Protein AF-A0A7Y2MTL2-F1 (afdb_monomer_lite)

Sequence (66 aa):
IAPDLSPGVAYGALINGGFIDVANPDASELLEWMRGNRRFDMPLDGPNQEWNATVLAWIKQGALNN

Secondary structure (DSSP, 8-state):
-----STTTHHHHHHHTT---SSSGGG-HHHHHHTT-SSS-SSTT---HHHHHHHHHHHHTT----

Radius of gyration: 11.4 Å; chains: 1; bounding box: 29×24×24 Å

Structure (mmCIF, N/CA/C/O backbone):
data_AF-A0A7Y2MTL2-F1
#
_entry.id   AF-A0A7Y2MTL2-F1
#
loop_
_atom_site.group_PDB
_atom_site.id
_atom_site.type_symbol
_atom_site.label_atom_id
_atom_site.label_alt_id
_atom_site.label_comp_id
_atom_site.label_asym_id
_atom_site.label_entity_id
_atom_site.label_seq_id
_atom_site.pdbx_PDB_ins_code
_atom_site.Cartn_x
_atom_site.Cartn_y
_atom_site.Cartn_z
_atom_site.occupancy
_atom_site.B_iso_or_equiv
_atom_site.auth_seq_id
_atom_site.auth_comp_id
_atom_site.auth_asym_id
_atom_site.auth_atom_id
_atom_site.pdbx_PDB_model_num
ATOM 1 N N . ILE A 1 1 ? 2.779 -11.614 -9.232 1.00 70.88 1 ILE A N 1
ATOM 2 C CA . ILE A 1 1 ? 1.543 -11.355 -10.008 1.00 70.88 1 ILE A CA 1
ATOM 3 C C . ILE A 1 1 ? 1.090 -9.953 -9.646 1.00 70.88 1 ILE A C 1
ATOM 5 O O . ILE A 1 1 ? 1.138 -9.633 -8.466 1.00 70.88 1 ILE A O 1
ATOM 9 N N . ALA A 1 2 ? 0.758 -9.115 -10.627 1.00 81.12 2 ALA A N 1
ATOM 10 C CA . ALA A 1 2 ? 0.217 -7.786 -10.352 1.00 81.12 2 ALA A CA 1
ATOM 11 C C . ALA A 1 2 ? -1.285 -7.897 -10.019 1.00 81.12 2 ALA A C 1
ATOM 13 O O . ALA A 1 2 ? -1.957 -8.726 -10.640 1.00 81.12 2 ALA A O 1
ATOM 14 N N . PRO A 1 3 ? -1.808 -7.115 -9.058 1.00 85.12 3 PRO A N 1
ATOM 15 C CA . PRO A 1 3 ? -3.237 -7.087 -8.765 1.00 85.12 3 PRO A CA 1
ATOM 16 C C . PRO A 1 3 ? -4.026 -6.479 -9.932 1.00 85.12 3 PRO A C 1
ATOM 18 O O . PRO A 1 3 ? -3.541 -5.585 -10.627 1.00 85.12 3 PRO A O 1
ATOM 21 N N . ASP A 1 4 ? -5.257 -6.948 -10.125 1.00 88.88 4 ASP A N 1
ATOM 22 C CA . ASP A 1 4 ? -6.205 -6.326 -11.048 1.00 88.88 4 ASP A CA 1
ATOM 23 C C . ASP A 1 4 ? -6.776 -5.054 -10.408 1.00 88.88 4 ASP A C 1
ATOM 25 O O . ASP A 1 4 ? -7.481 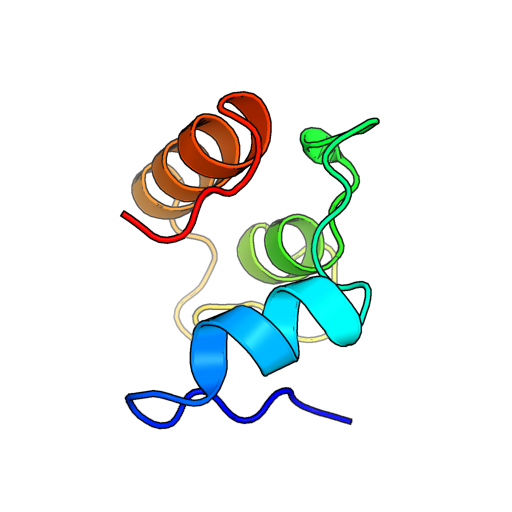-5.117 -9.402 1.00 88.88 4 ASP A O 1
ATOM 29 N N . LEU A 1 5 ? -6.439 -3.899 -10.982 1.00 88.38 5 LEU A N 1
ATOM 30 C CA . LEU A 1 5 ? -6.867 -2.580 -10.509 1.00 88.38 5 LEU A CA 1
ATOM 31 C C . LEU A 1 5 ? -8.072 -2.032 -11.289 1.00 88.38 5 LEU A C 1
ATOM 33 O O . LEU A 1 5 ? -8.363 -0.837 -11.222 1.00 88.38 5 LEU A O 1
ATOM 37 N N . SER A 1 6 ? -8.772 -2.881 -12.044 1.00 91.25 6 SER A N 1
ATOM 38 C CA . SER A 1 6 ? -9.993 -2.487 -12.741 1.00 91.25 6 SER A CA 1
ATOM 39 C C . SER A 1 6 ? -11.098 -2.051 -11.760 1.00 91.25 6 SER A C 1
ATOM 41 O O . SER A 1 6 ? -11.187 -2.562 -10.630 1.00 91.25 6 SER A O 1
ATOM 43 N N . PRO A 1 7 ? -11.955 -1.085 -12.158 1.00 88.88 7 PRO A N 1
ATOM 44 C CA . PRO A 1 7 ? -13.055 -0.624 -11.318 1.00 88.88 7 PRO A CA 1
ATOM 45 C C . PRO A 1 7 ? -13.938 -1.791 -10.857 1.00 88.88 7 PRO A C 1
ATOM 47 O O . PRO A 1 7 ? -14.374 -2.606 -11.664 1.00 88.88 7 PRO A O 1
ATOM 50 N N . GLY A 1 8 ? -14.208 -1.870 -9.553 1.00 86.81 8 GLY A N 1
ATOM 51 C CA . GLY A 1 8 ? -15.024 -2.931 -8.947 1.00 86.81 8 GLY A CA 1
ATOM 52 C C . GLY A 1 8 ? -14.257 -4.181 -8.497 1.00 86.81 8 GLY A C 1
ATOM 53 O O . GLY A 1 8 ? -14.786 -4.929 -7.679 1.00 86.81 8 GLY A O 1
ATOM 54 N N . VAL A 1 9 ? -13.011 -4.387 -8.945 1.00 91.38 9 VAL A N 1
ATOM 55 C CA . VAL A 1 9 ? -12.166 -5.535 -8.543 1.00 91.38 9 VAL A CA 1
ATOM 56 C C . VAL A 1 9 ? -10.985 -5.102 -7.669 1.00 91.38 9 VAL A C 1
ATOM 58 O O . VAL A 1 9 ? -10.577 -5.846 -6.775 1.00 91.38 9 VAL A O 1
ATOM 61 N N . ALA A 1 10 ? -10.497 -3.871 -7.858 1.00 89.00 10 ALA A N 1
ATOM 62 C CA . ALA A 1 10 ? -9.295 -3.335 -7.213 1.00 89.00 10 ALA A CA 1
ATOM 63 C C . ALA A 1 10 ? -9.233 -3.550 -5.691 1.00 89.00 10 ALA A C 1
ATOM 65 O O . ALA A 1 10 ? -8.220 -4.019 -5.176 1.00 89.00 10 ALA A O 1
ATOM 66 N N . TYR A 1 11 ? -10.322 -3.263 -4.968 1.00 90.06 11 TYR A N 1
ATOM 67 C CA . TYR A 1 11 ? -10.362 -3.439 -3.513 1.00 90.06 11 TYR A CA 1
ATOM 68 C C . TYR A 1 11 ? -10.098 -4.895 -3.106 1.00 90.06 11 TYR A C 1
ATOM 70 O O . TYR A 1 11 ? -9.213 -5.180 -2.300 1.00 90.06 11 TYR A O 1
ATOM 78 N N . GLY A 1 12 ? -10.833 -5.831 -3.715 1.00 90.56 12 GLY A N 1
ATOM 79 C CA . GLY A 1 12 ? -10.677 -7.258 -3.449 1.00 90.56 12 GLY A CA 1
ATOM 80 C C . GLY A 1 12 ? -9.304 -7.776 -3.869 1.00 90.56 12 GLY A C 1
ATOM 81 O O . GLY A 1 12 ? -8.719 -8.577 -3.148 1.00 90.56 12 GLY A O 1
ATOM 82 N N . ALA A 1 13 ? -8.761 -7.295 -4.990 1.00 91.75 13 ALA A N 1
ATOM 83 C CA . ALA A 1 13 ? -7.430 -7.673 -5.455 1.00 91.75 13 ALA A CA 1
ATOM 84 C C . ALA A 1 13 ? -6.320 -7.230 -4.487 1.00 91.75 13 ALA A C 1
ATOM 86 O O . ALA A 1 13 ? -5.372 -7.981 -4.266 1.00 91.75 13 ALA A O 1
ATOM 87 N N . LEU A 1 14 ? -6.443 -6.045 -3.882 1.00 90.12 14 LEU A N 1
ATOM 88 C CA . LEU A 1 14 ? -5.467 -5.520 -2.923 1.00 90.12 14 LEU A CA 1
ATOM 89 C C . LEU A 1 14 ? -5.558 -6.218 -1.561 1.00 90.12 14 LEU A C 1
ATOM 91 O O . LEU A 1 14 ? -4.539 -6.645 -1.017 1.00 90.12 14 LEU A O 1
ATOM 95 N N . ILE A 1 15 ? -6.774 -6.363 -1.030 1.00 90.56 15 ILE A N 1
ATOM 96 C CA . ILE A 1 15 ? -7.010 -6.925 0.305 1.00 90.56 15 ILE A CA 1
ATOM 97 C C . ILE A 1 15 ? -6.806 -8.441 0.306 1.00 90.56 15 ILE A C 1
ATOM 99 O O . ILE A 1 15 ? -6.018 -8.957 1.095 1.00 90.56 15 ILE A O 1
ATOM 103 N N . ASN A 1 16 ? -7.443 -9.166 -0.619 1.00 89.19 16 ASN A N 1
ATOM 104 C CA . ASN A 1 16 ? -7.310 -10.627 -0.686 1.00 89.19 16 ASN A CA 1
ATOM 105 C C . ASN A 1 16 ? -5.965 -11.060 -1.279 1.00 89.19 16 ASN A C 1
ATOM 107 O O . ASN A 1 16 ? -5.532 -12.188 -1.059 1.00 89.19 16 ASN A O 1
ATOM 111 N N . GLY A 1 17 ? -5.302 -10.177 -2.032 1.00 86.94 17 GLY A N 1
ATOM 112 C CA . GLY A 1 17 ? -3.968 -10.421 -2.574 1.00 86.94 17 GLY A CA 1
ATOM 113 C C . GLY A 1 17 ? -2.844 -10.312 -1.542 1.00 86.94 17 GLY A C 1
ATOM 114 O O . GLY A 1 17 ? -1.706 -10.621 -1.879 1.00 86.94 17 GLY A O 1
ATOM 115 N N . GLY A 1 18 ? -3.138 -9.889 -0.304 1.00 88.75 18 GLY A N 1
ATOM 116 C CA . GLY A 1 18 ? -2.136 -9.747 0.757 1.00 88.75 18 GLY A CA 1
ATOM 117 C C . GLY A 1 18 ? -1.215 -8.535 0.588 1.00 88.75 18 GLY A C 1
ATOM 118 O O . GLY A 1 18 ? -0.162 -8.476 1.214 1.00 88.75 18 GLY A O 1
ATOM 119 N N . PHE A 1 19 ? -1.598 -7.559 -0.243 1.00 90.75 19 PHE A N 1
ATOM 120 C CA . PHE A 1 19 ? -0.796 -6.353 -0.480 1.00 90.75 19 PHE A CA 1
ATOM 121 C C . PHE A 1 19 ? -0.927 -5.313 0.639 1.00 90.75 19 PHE A C 1
ATOM 123 O O . PHE A 1 19 ? -0.122 -4.380 0.717 1.00 90.75 19 PHE A O 1
ATOM 130 N N . ILE A 1 20 ? -1.950 -5.467 1.481 1.00 93.31 20 ILE A N 1
ATOM 131 C CA . ILE A 1 20 ? -2.294 -4.574 2.581 1.00 93.31 20 ILE A CA 1
ATOM 132 C C . ILE A 1 20 ? -2.189 -5.346 3.893 1.00 93.31 20 ILE A C 1
ATOM 134 O O . ILE A 1 20 ? -2.852 -6.366 4.070 1.00 93.31 20 ILE A O 1
ATOM 138 N N . ASP A 1 21 ? -1.398 -4.823 4.823 1.00 92.69 21 ASP A N 1
ATOM 139 C CA . ASP A 1 21 ? -1.330 -5.297 6.201 1.00 92.69 21 ASP A CA 1
ATOM 140 C C . ASP A 1 21 ? -1.905 -4.211 7.119 1.00 92.69 21 ASP A C 1
ATOM 142 O O . ASP A 1 21 ? -1.269 -3.199 7.400 1.00 92.69 21 ASP A O 1
ATOM 146 N N . VAL A 1 22 ? -3.139 -4.412 7.583 1.00 90.88 22 VAL A N 1
ATOM 147 C CA . VAL A 1 22 ? -3.801 -3.499 8.531 1.00 90.88 22 VAL A CA 1
ATOM 148 C C . VAL A 1 22 ? -3.240 -3.599 9.952 1.00 90.88 22 VAL A C 1
ATOM 150 O O . VAL A 1 22 ? -3.389 -2.652 10.723 1.00 90.88 22 VAL A O 1
ATOM 153 N N . ALA A 1 23 ? -2.589 -4.710 10.313 1.00 91.31 23 ALA A N 1
ATOM 154 C CA . ALA A 1 23 ? -1.931 -4.858 11.609 1.00 91.31 23 ALA A CA 1
ATOM 155 C C . ALA A 1 23 ? -0.579 -4.129 11.627 1.00 91.31 23 ALA A C 1
ATOM 157 O O . ALA A 1 23 ? -0.226 -3.519 12.636 1.00 91.31 23 ALA A O 1
ATOM 158 N N . ASN A 1 24 ? 0.132 -4.124 10.495 1.00 92.38 24 ASN A N 1
ATOM 159 C CA . ASN A 1 24 ? 1.365 -3.364 10.288 1.00 92.38 24 ASN A CA 1
ATOM 160 C C . ASN A 1 24 ? 1.275 -2.493 9.021 1.00 92.38 24 ASN A C 1
ATOM 162 O O . ASN A 1 24 ? 1.905 -2.812 8.009 1.00 92.38 24 ASN A O 1
ATOM 166 N N . PRO A 1 25 ? 0.555 -1.352 9.067 1.00 89.88 25 PRO A N 1
ATOM 167 C CA . PRO A 1 25 ? 0.331 -0.497 7.900 1.00 89.88 25 PRO A CA 1
ATOM 168 C C . PRO A 1 25 ? 1.613 -0.135 7.159 1.00 89.88 25 PRO A C 1
ATOM 170 O O . PRO A 1 25 ? 1.684 -0.267 5.943 1.00 89.88 25 PRO A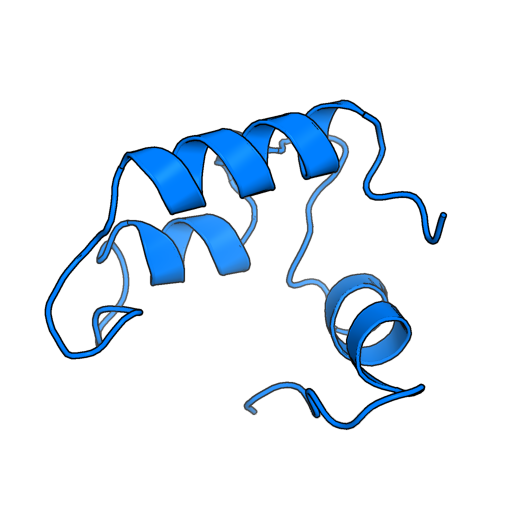 O 1
ATOM 173 N N . ASP A 1 26 ? 2.655 0.240 7.899 1.00 88.25 26 ASP A N 1
ATOM 174 C CA . ASP A 1 26 ? 3.946 0.634 7.343 1.00 88.25 26 ASP A CA 1
ATOM 175 C C . ASP A 1 26 ? 4.705 -0.493 6.630 1.00 88.25 26 ASP A C 1
ATOM 177 O O . ASP A 1 26 ? 5.561 -0.175 5.810 1.00 88.25 26 ASP A O 1
ATOM 181 N N . ALA A 1 27 ? 4.389 -1.762 6.911 1.00 89.69 27 ALA A N 1
ATOM 182 C CA . ALA A 1 27 ? 4.984 -2.942 6.278 1.00 89.69 27 ALA A CA 1
ATOM 183 C C . ALA A 1 27 ? 4.127 -3.507 5.129 1.00 89.69 27 ALA A C 1
ATOM 185 O O . ALA A 1 27 ? 4.463 -4.549 4.563 1.00 89.69 27 ALA A O 1
ATOM 186 N N . SER A 1 28 ? 3.021 -2.837 4.777 1.00 91.88 28 SER A N 1
ATOM 187 C CA . SER A 1 28 ? 2.177 -3.236 3.649 1.00 91.88 28 SER A CA 1
ATOM 188 C C . SER A 1 28 ? 2.993 -3.270 2.362 1.00 91.88 28 SER A C 1
ATOM 190 O O . SER A 1 28 ? 3.666 -2.296 2.017 1.00 91.88 28 SER A O 1
ATOM 192 N N . GLU A 1 29 ? 2.888 -4.363 1.608 1.00 91.19 29 GLU A N 1
ATOM 193 C CA . GLU A 1 29 ? 3.647 -4.528 0.370 1.00 91.19 29 GLU A CA 1
ATOM 194 C C . GLU A 1 29 ? 3.378 -3.385 -0.617 1.00 91.19 29 GLU A C 1
ATOM 196 O O . GLU A 1 29 ? 4.323 -2.883 -1.224 1.00 91.19 29 GLU A O 1
ATOM 201 N N . LEU A 1 30 ? 2.129 -2.915 -0.720 1.00 89.88 30 LEU A N 1
ATOM 202 C CA . LEU A 1 30 ? 1.784 -1.757 -1.548 1.00 89.88 30 LEU A CA 1
ATOM 203 C C . LEU A 1 30 ? 2.637 -0.526 -1.204 1.00 89.88 30 LEU A C 1
ATOM 205 O O . LEU A 1 30 ? 3.151 0.132 -2.104 1.00 89.88 30 LEU A O 1
ATOM 209 N N . LEU A 1 31 ? 2.828 -0.225 0.082 1.00 90.75 31 LEU A N 1
ATOM 210 C CA . LEU A 1 31 ? 3.625 0.926 0.506 1.00 90.75 31 LEU A CA 1
ATOM 211 C C . LEU A 1 31 ? 5.113 0.739 0.223 1.00 90.75 31 LEU A C 1
ATOM 213 O O . LEU A 1 31 ? 5.779 1.708 -0.122 1.00 90.75 31 LEU A O 1
ATOM 217 N N . GLU A 1 32 ? 5.631 -0.484 0.310 1.00 90.00 32 GLU A N 1
ATOM 218 C CA . GLU A 1 32 ? 7.013 -0.783 -0.077 1.00 90.00 32 GLU A CA 1
ATOM 219 C C . GLU A 1 32 ? 7.249 -0.533 -1.575 1.00 90.00 32 GLU A C 1
ATOM 221 O O . GLU A 1 32 ? 8.277 0.033 -1.951 1.00 90.00 32 GLU A O 1
ATOM 226 N N . TRP A 1 33 ? 6.282 -0.883 -2.432 1.00 88.06 33 TRP A N 1
ATOM 227 C CA . TRP A 1 33 ? 6.309 -0.513 -3.853 1.00 88.06 33 TRP A CA 1
ATOM 228 C C . TRP A 1 33 ? 6.225 1.004 -4.039 1.00 88.06 33 TRP A C 1
ATOM 230 O O . TRP A 1 33 ? 7.022 1.579 -4.780 1.00 88.06 33 TRP A O 1
ATOM 240 N N . MET A 1 34 ? 5.304 1.661 -3.327 1.00 87.62 34 MET A N 1
ATOM 241 C CA . MET A 1 34 ? 5.074 3.101 -3.458 1.00 87.62 34 MET A CA 1
AT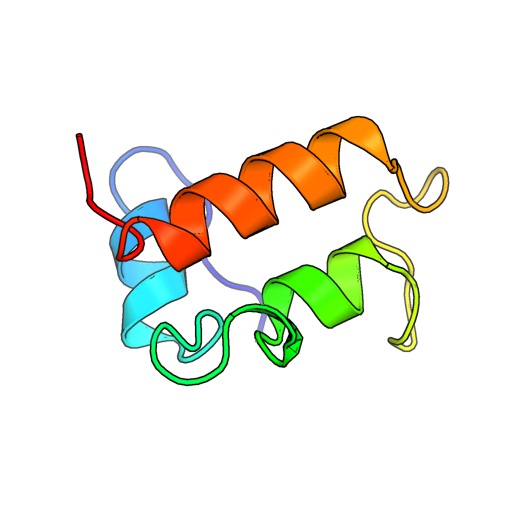OM 242 C C . MET A 1 34 ? 6.226 3.977 -2.923 1.00 87.62 34 MET A C 1
ATOM 244 O O . MET A 1 34 ? 6.397 5.139 -3.299 1.00 87.62 34 MET A O 1
ATOM 248 N N . ARG A 1 35 ? 7.036 3.429 -2.014 1.00 88.81 35 ARG A N 1
ATOM 249 C CA . ARG A 1 35 ? 8.239 4.067 -1.461 1.00 88.81 35 ARG A CA 1
ATOM 250 C C . ARG A 1 35 ? 9.487 3.847 -2.319 1.00 88.81 35 ARG A C 1
ATOM 252 O O . ARG A 1 35 ? 10.493 4.492 -2.047 1.00 88.81 35 ARG A O 1
ATOM 259 N N . GLY A 1 36 ? 9.430 2.970 -3.322 1.00 85.00 36 GLY A N 1
ATOM 260 C CA . GLY A 1 36 ? 10.606 2.579 -4.106 1.00 85.00 36 GLY A CA 1
ATOM 261 C C . GLY A 1 36 ? 11.554 1.626 -3.370 1.00 85.00 36 GLY A C 1
ATOM 262 O O . GLY A 1 36 ? 12.717 1.479 -3.725 1.00 85.00 36 GLY A O 1
ATOM 263 N N . ASN A 1 37 ? 11.073 0.938 -2.331 1.00 84.56 37 ASN A N 1
ATOM 264 C CA . ASN A 1 37 ? 11.867 -0.064 -1.607 1.00 84.56 37 ASN A CA 1
ATOM 265 C C . ASN A 1 37 ? 11.917 -1.416 -2.347 1.00 84.56 37 ASN A C 1
ATOM 267 O O . ASN A 1 37 ? 12.547 -2.376 -1.894 1.00 84.56 37 ASN A O 1
ATOM 271 N N . ARG A 1 38 ? 11.216 -1.525 -3.480 1.00 82.81 38 ARG A N 1
ATOM 272 C CA . ARG A 1 38 ? 11.139 -2.715 -4.332 1.00 82.81 38 ARG A CA 1
ATOM 273 C C . ARG A 1 38 ? 11.914 -2.488 -5.631 1.00 82.81 38 ARG A C 1
ATOM 275 O O . ARG A 1 38 ? 12.369 -1.397 -5.930 1.00 82.81 38 ARG A O 1
ATOM 282 N N . ARG A 1 39 ? 12.088 -3.557 -6.418 1.00 75.00 39 ARG A N 1
ATOM 283 C CA . ARG A 1 39 ? 12.935 -3.556 -7.628 1.00 75.00 39 ARG A CA 1
ATOM 284 C C . ARG A 1 39 ? 12.513 -2.526 -8.688 1.00 75.00 39 ARG A C 1
ATOM 286 O O . ARG A 1 39 ? 13.351 -2.130 -9.493 1.00 75.00 39 ARG A O 1
ATOM 293 N N . PHE A 1 40 ? 11.237 -2.153 -8.712 1.00 74.25 40 PHE A N 1
ATOM 294 C CA . PHE A 1 40 ? 10.710 -1.078 -9.543 1.00 74.25 40 PHE A CA 1
ATOM 295 C C . PHE A 1 40 ? 9.964 -0.101 -8.645 1.00 74.25 40 PHE A C 1
ATOM 297 O O . PHE A 1 40 ? 9.168 -0.537 -7.809 1.00 74.25 40 PHE A O 1
ATOM 304 N N . ASP A 1 41 ? 10.212 1.188 -8.843 1.00 71.44 41 ASP A N 1
ATOM 305 C CA . ASP A 1 41 ? 9.500 2.238 -8.130 1.00 71.44 41 ASP A CA 1
ATOM 306 C C . ASP A 1 41 ? 8.069 2.335 -8.658 1.00 71.44 41 ASP A C 1
ATOM 308 O O . ASP A 1 41 ? 7.811 2.244 -9.864 1.00 71.44 41 ASP A O 1
ATOM 312 N N . MET A 1 42 ? 7.126 2.505 -7.737 1.00 75.31 42 MET A N 1
ATOM 313 C CA . MET A 1 42 ? 5.759 2.877 -8.057 1.00 75.31 42 MET A CA 1
ATOM 314 C C . MET A 1 42 ? 5.507 4.264 -7.457 1.00 75.31 42 MET A C 1
ATOM 316 O O . MET A 1 42 ? 5.661 4.426 -6.253 1.00 75.31 42 MET A O 1
ATOM 320 N N . PRO A 1 43 ? 5.100 5.282 -8.226 1.00 79.56 43 PRO A N 1
ATOM 321 C CA . PRO A 1 43 ? 5.045 5.359 -9.689 1.00 79.56 43 PRO A CA 1
ATOM 322 C C . PRO A 1 43 ? 6.412 5.200 -10.373 1.00 79.56 43 PRO A C 1
ATOM 324 O O . PRO A 1 43 ? 7.449 5.416 -9.757 1.00 79.56 43 PRO A O 1
ATOM 327 N N . LEU A 1 44 ? 6.401 4.893 -11.675 1.00 79.00 44 LEU A N 1
ATOM 328 C CA . LEU A 1 44 ? 7.620 4.781 -12.497 1.00 79.00 44 LEU A CA 1
ATOM 329 C C . LEU A 1 44 ? 8.422 6.090 -12.581 1.00 79.00 44 LEU A C 1
ATOM 331 O O . LEU A 1 44 ? 9.623 6.052 -12.828 1.00 79.00 44 LEU A O 1
ATOM 335 N N . ASP A 1 45 ? 7.762 7.226 -12.351 1.00 82.50 45 ASP A N 1
ATOM 336 C CA . ASP A 1 45 ? 8.389 8.550 -12.281 1.00 82.50 45 ASP A CA 1
ATOM 337 C C . ASP A 1 45 ? 9.067 8.820 -10.920 1.00 82.50 45 ASP A C 1
ATOM 339 O O . ASP A 1 45 ? 9.640 9.889 -10.707 1.00 82.50 45 ASP A O 1
ATOM 343 N N . GLY A 1 46 ? 9.019 7.849 -10.003 1.00 80.38 46 GLY A N 1
ATOM 344 C CA . GLY A 1 46 ? 9.617 7.891 -8.675 1.00 80.38 46 GLY A CA 1
ATOM 345 C C . GLY A 1 46 ? 8.589 8.030 -7.540 1.00 80.38 46 GLY A C 1
ATOM 346 O O . GLY A 1 46 ? 7.430 8.381 -7.780 1.00 80.38 46 GLY A O 1
ATOM 347 N N . PRO A 1 47 ? 8.996 7.767 -6.282 1.00 85.94 47 PRO A N 1
ATOM 348 C CA . PRO A 1 47 ? 8.106 7.783 -5.120 1.00 85.94 47 PRO A CA 1
ATOM 349 C C . PRO A 1 47 ? 7.437 9.143 -4.886 1.00 85.94 47 PRO A C 1
ATOM 351 O O . PRO A 1 47 ? 8.100 10.181 -4.869 1.00 85.94 47 PRO A O 1
ATOM 354 N N . ASN A 1 48 ? 6.132 9.138 -4.600 1.00 89.88 48 ASN A N 1
ATOM 355 C CA . ASN A 1 48 ? 5.379 10.345 -4.252 1.00 89.88 48 ASN A CA 1
ATOM 356 C C . ASN A 1 48 ? 4.992 10.340 -2.765 1.00 89.88 48 ASN A C 1
ATOM 358 O O . ASN A 1 48 ? 4.163 9.545 -2.324 1.00 89.88 48 ASN A O 1
ATOM 362 N N . GLN A 1 49 ? 5.563 11.258 -1.980 1.00 88.44 49 GLN A N 1
ATOM 363 C CA . GLN A 1 49 ? 5.347 11.301 -0.529 1.00 88.44 49 GLN A CA 1
ATOM 364 C C . GLN A 1 49 ? 3.893 11.585 -0.126 1.00 88.44 49 GLN A C 1
ATOM 366 O O . GLN A 1 49 ? 3.420 11.006 0.853 1.00 88.44 49 GLN A O 1
ATOM 371 N N . GLU A 1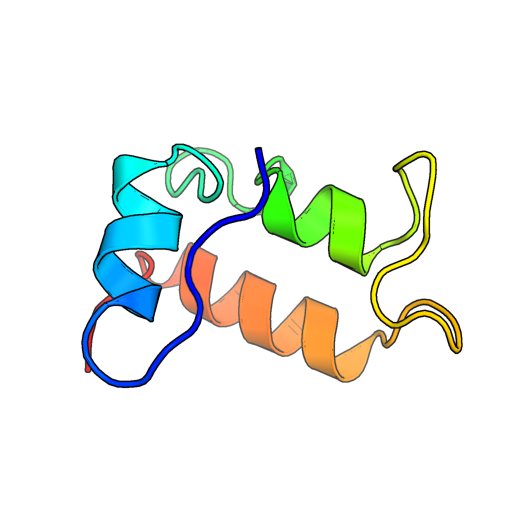 50 ? 3.169 12.427 -0.866 1.00 91.88 50 GLU A N 1
ATOM 372 C CA . GLU A 1 50 ? 1.773 12.761 -0.558 1.00 91.88 50 GLU A CA 1
ATOM 373 C C . GLU A 1 50 ? 0.852 11.557 -0.784 1.00 91.88 50 GLU A C 1
ATOM 375 O O . GLU A 1 50 ? -0.029 11.264 0.032 1.00 91.88 50 GLU A O 1
ATOM 380 N N . TRP A 1 51 ? 1.089 10.806 -1.861 1.00 90.81 51 TRP A N 1
ATOM 381 C CA . TRP A 1 51 ? 0.327 9.594 -2.165 1.00 90.81 51 TRP A CA 1
ATOM 382 C C . TRP A 1 51 ? 0.626 8.499 -1.145 1.00 90.81 51 TRP A C 1
ATOM 384 O O . TRP A 1 51 ? -0.295 7.862 -0.636 1.00 90.81 51 TRP A O 1
ATOM 394 N N . ASN A 1 52 ? 1.896 8.346 -0.767 1.00 90.75 52 ASN A N 1
ATOM 395 C CA . ASN A 1 52 ? 2.325 7.393 0.255 1.00 90.75 52 ASN A CA 1
ATOM 396 C C . ASN A 1 52 ? 1.670 7.702 1.606 1.00 90.75 52 ASN A C 1
ATOM 398 O O . ASN A 1 52 ? 1.176 6.795 2.273 1.00 90.75 52 ASN A O 1
ATOM 402 N N . ALA A 1 53 ? 1.624 8.978 1.998 1.00 92.62 53 ALA A N 1
ATOM 403 C CA . ALA A 1 53 ? 0.968 9.409 3.228 1.00 92.62 53 ALA A CA 1
ATOM 404 C C . ALA A 1 53 ? -0.547 9.154 3.195 1.00 92.62 53 ALA A C 1
ATOM 406 O O . ALA A 1 53 ? -1.112 8.676 4.179 1.00 92.62 53 ALA A O 1
ATOM 407 N N . THR A 1 54 ? -1.191 9.418 2.056 1.00 93.06 54 THR A N 1
ATOM 408 C CA . THR A 1 54 ? -2.631 9.190 1.863 1.00 93.06 54 THR A CA 1
ATOM 409 C C . THR A 1 54 ? -2.979 7.706 1.975 1.00 93.06 54 THR A C 1
ATOM 411 O O . THR A 1 54 ? -3.870 7.332 2.738 1.00 93.06 54 THR A O 1
ATOM 414 N N . VAL A 1 55 ? -2.236 6.843 1.277 1.00 91.44 55 VAL A N 1
ATOM 415 C CA . VAL A 1 55 ? -2.438 5.388 1.331 1.00 91.44 55 VAL A CA 1
ATOM 416 C C . VAL A 1 55 ? -2.142 4.849 2.728 1.00 91.44 55 VAL A C 1
ATOM 418 O O . VAL A 1 55 ? -2.925 4.064 3.254 1.00 91.44 55 VAL A O 1
ATOM 4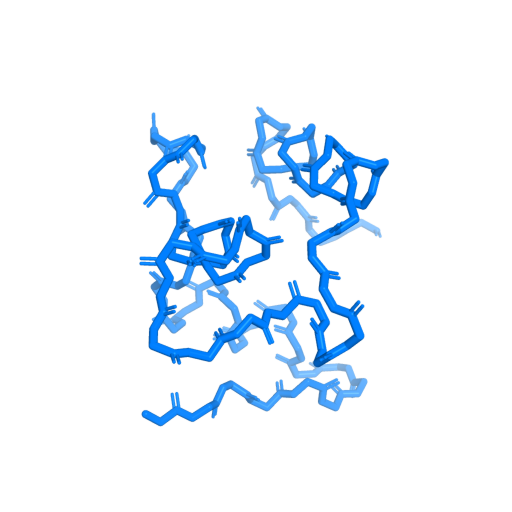21 N N . LEU A 1 56 ? -1.078 5.317 3.387 1.00 93.19 56 LEU A N 1
ATOM 422 C CA . LEU A 1 56 ? -0.774 4.928 4.765 1.00 93.19 56 LEU A CA 1
ATOM 423 C C . LEU A 1 56 ? -1.896 5.309 5.737 1.00 93.19 56 LEU A C 1
ATOM 425 O O . LEU A 1 56 ? -2.246 4.510 6.604 1.00 93.19 56 LEU A O 1
ATOM 429 N N . ALA A 1 57 ? -2.465 6.509 5.607 1.00 93.69 57 ALA A N 1
ATOM 430 C CA . ALA A 1 57 ? -3.587 6.941 6.434 1.00 93.69 57 ALA A CA 1
ATOM 431 C C . ALA A 1 57 ? -4.821 6.053 6.214 1.00 93.69 57 ALA A C 1
ATOM 433 O O . ALA A 1 57 ? -5.444 5.631 7.186 1.00 93.69 57 ALA A O 1
ATOM 434 N N . TRP A 1 58 ? -5.129 5.709 4.962 1.00 93.69 58 TRP A N 1
ATOM 435 C CA . TRP A 1 58 ? -6.222 4.794 4.631 1.00 93.69 58 TRP A CA 1
ATOM 436 C C . TRP A 1 58 ? -6.009 3.387 5.213 1.00 93.69 58 TRP A C 1
ATOM 438 O O . TRP A 1 58 ? -6.920 2.833 5.830 1.00 93.69 58 TRP A O 1
ATOM 448 N N . ILE A 1 59 ? -4.796 2.830 5.116 1.00 92.50 59 ILE A N 1
ATOM 449 C CA . ILE A 1 59 ? -4.482 1.520 5.711 1.00 92.50 59 ILE A CA 1
ATOM 450 C C . ILE A 1 59 ? -4.600 1.580 7.241 1.00 92.50 59 ILE A C 1
ATOM 452 O O . ILE A 1 59 ? -5.203 0.695 7.844 1.00 92.50 59 ILE A O 1
ATOM 456 N N . LYS A 1 60 ? -4.115 2.659 7.875 1.00 93.12 60 LYS A N 1
ATOM 457 C CA . LYS A 1 60 ? -4.259 2.893 9.327 1.00 93.12 60 LYS A CA 1
ATOM 458 C C . LYS A 1 60 ? -5.714 3.004 9.784 1.00 93.12 60 LYS A C 1
ATOM 460 O O . LYS A 1 60 ? -6.013 2.671 10.925 1.00 93.12 60 LYS A O 1
ATOM 465 N N . GLN A 1 61 ? -6.615 3.449 8.913 1.00 92.31 61 GLN A N 1
ATOM 466 C CA . GLN A 1 61 ? -8.057 3.487 9.174 1.00 92.31 61 GLN A CA 1
ATOM 467 C C . GLN A 1 61 ? -8.744 2.124 8.969 1.00 92.31 61 GLN A C 1
ATOM 469 O O . GLN A 1 61 ? -9.961 2.027 9.104 1.00 92.31 61 GLN A O 1
ATOM 474 N N . GLY A 1 62 ? -7.982 1.069 8.663 1.00 90.25 62 GLY A N 1
ATOM 475 C CA . GLY A 1 62 ? -8.489 -0.288 8.469 1.00 90.25 62 GLY A CA 1
ATOM 476 C C . GLY A 1 62 ? -8.737 -0.664 7.011 1.00 90.25 62 GLY A C 1
ATOM 477 O O . GLY A 1 62 ? -9.400 -1.667 6.772 1.00 90.25 62 GLY A O 1
ATOM 478 N N . ALA A 1 63 ? -8.226 0.120 6.050 1.00 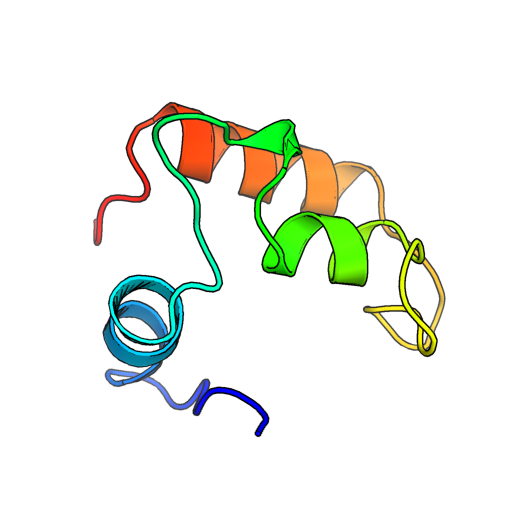91.06 63 ALA A N 1
ATOM 479 C CA . ALA A 1 63 ? -8.349 -0.145 4.615 1.00 91.06 63 ALA A CA 1
ATOM 480 C C . ALA A 1 63 ? -9.796 -0.483 4.196 1.00 91.06 63 ALA A C 1
ATOM 482 O O . ALA A 1 63 ? -10.070 -1.510 3.573 1.00 91.06 63 ALA A O 1
ATOM 483 N N . LEU A 1 64 ? -10.746 0.361 4.606 1.00 89.88 64 LEU A N 1
ATOM 484 C CA . LEU A 1 64 ? -12.177 0.167 4.363 1.00 89.88 64 LEU A CA 1
ATOM 485 C C . LEU A 1 64 ? -12.553 0.511 2.912 1.00 89.88 64 LEU A C 1
ATOM 487 O O . LEU A 1 64 ? -11.950 1.398 2.303 1.00 89.88 64 LEU A O 1
ATOM 491 N N . ASN A 1 65 ? -13.567 -0.178 2.381 1.00 86.50 65 ASN A N 1
ATOM 492 C CA . ASN A 1 65 ? -14.171 0.100 1.075 1.00 86.50 65 ASN A CA 1
ATOM 493 C C . ASN A 1 65 ? -15.352 1.071 1.246 1.00 86.50 65 ASN A C 1
ATOM 495 O O . ASN A 1 65 ? -16.479 0.617 1.451 1.00 86.50 65 ASN A O 1
ATOM 499 N N . ASN A 1 66 ? -15.074 2.378 1.231 1.00 76.19 66 ASN A N 1
ATOM 500 C CA . ASN A 1 66 ? -16.049 3.447 1.491 1.00 76.19 66 ASN A CA 1
ATOM 501 C C . ASN A 1 66 ? -16.265 4.343 0.272 1.00 76.19 66 ASN A C 1
ATOM 503 O O . ASN A 1 66 ? -15.262 4.634 -0.418 1.00 76.19 66 ASN A O 1
#

Foldseek 3Di:
DDFDCPPPRNLVSCPVVQQADLVCLCPRVVLCQLQVVDPAHVVNVHHDPVVSVVSSVCSPVVVDDD

pLDDT: mean 87.79, std 5.57, range [70.88, 93.69]